Protein AF-A0A7C7E6I6-F1 (afdb_monomer_lite)

Structure (mmCIF, N/CA/C/O backbone):
data_AF-A0A7C7E6I6-F1
#
_entry.id   AF-A0A7C7E6I6-F1
#
loop_
_atom_site.group_PDB
_atom_site.id
_atom_site.type_symbol
_atom_site.label_atom_id
_atom_site.label_alt_id
_atom_site.label_comp_id
_atom_site.label_asym_id
_atom_site.label_entity_id
_atom_site.label_seq_id
_atom_site.pdbx_PDB_ins_code
_atom_site.Cartn_x
_atom_site.Cartn_y
_atom_site.Cartn_z
_atom_site.occupancy
_atom_site.B_iso_or_equiv
_atom_site.auth_seq_id
_atom_site.auth_comp_id
_atom_site.auth_asym_id
_atom_site.auth_atom_id
_atom_site.pdbx_PDB_model_num
ATOM 1 N N . MET A 1 1 ? 22.382 37.858 8.179 1.00 47.72 1 MET A N 1
ATOM 2 C CA . MET A 1 1 ? 22.873 36.467 8.333 1.00 47.72 1 MET A CA 1
ATOM 3 C C . MET A 1 1 ? 22.666 35.750 7.002 1.00 47.72 1 MET A C 1
ATOM 5 O O . MET A 1 1 ? 21.531 35.615 6.562 1.00 47.72 1 MET A O 1
ATOM 9 N N . LYS A 1 2 ? 23.755 35.465 6.277 1.00 54.84 2 LYS A N 1
ATOM 10 C CA . LYS A 1 2 ? 23.742 35.038 4.864 1.00 54.84 2 LYS A CA 1
ATOM 11 C C . LYS A 1 2 ? 23.182 33.614 4.757 1.00 54.84 2 LYS A C 1
ATOM 13 O O . LYS A 1 2 ? 23.528 32.749 5.548 1.00 54.84 2 LYS A O 1
ATOM 18 N N . ASN A 1 3 ? 22.273 33.406 3.810 1.00 60.00 3 ASN A N 1
ATOM 19 C CA . ASN A 1 3 ? 21.405 32.233 3.678 1.00 60.00 3 ASN A CA 1
ATOM 20 C C . ASN A 1 3 ? 22.152 31.009 3.091 1.00 60.00 3 ASN A C 1
ATOM 22 O O . ASN A 1 3 ? 21.796 30.498 2.030 1.00 60.00 3 ASN A O 1
ATOM 26 N N . SER A 1 4 ? 23.234 30.578 3.747 1.00 61.97 4 SER A N 1
ATOM 27 C CA . SER A 1 4 ? 24.161 29.519 3.302 1.00 61.97 4 SER A CA 1
ATOM 28 C C . SER A 1 4 ? 23.485 28.156 3.115 1.00 61.97 4 SER A C 1
ATOM 30 O O . SER A 1 4 ? 23.934 27.347 2.310 1.00 61.97 4 SER A O 1
ATOM 32 N N . SER A 1 5 ? 22.373 27.921 3.818 1.00 68.12 5 SER A N 1
ATOM 33 C CA . SER A 1 5 ? 21.588 26.684 3.746 1.00 68.12 5 SER A CA 1
ATOM 34 C C . SER A 1 5 ? 21.018 26.426 2.343 1.00 68.12 5 SER A C 1
ATOM 36 O O . SER A 1 5 ? 21.021 25.287 1.881 1.00 68.12 5 SER A O 1
ATOM 38 N N . LYS A 1 6 ? 20.628 27.479 1.608 1.00 74.94 6 LYS A N 1
ATOM 39 C CA . LYS A 1 6 ? 20.064 27.349 0.252 1.00 74.94 6 LYS A CA 1
ATOM 40 C C . LYS A 1 6 ? 21.088 26.874 -0.779 1.00 74.94 6 LYS A C 1
ATOM 42 O O 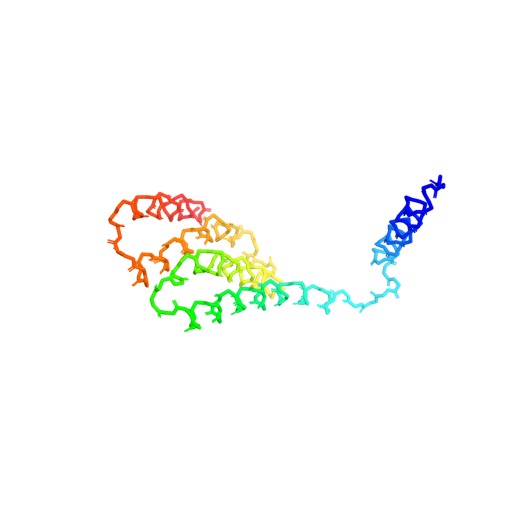. LYS A 1 6 ? 20.747 26.088 -1.656 1.00 74.94 6 LYS A O 1
ATOM 47 N N . TYR A 1 7 ? 22.340 27.314 -0.655 1.00 79.75 7 TYR A N 1
ATOM 48 C CA . TYR A 1 7 ? 23.422 26.899 -1.553 1.00 79.75 7 TYR A CA 1
ATOM 49 C C . TYR A 1 7 ? 23.854 25.454 -1.293 1.00 79.75 7 TYR A C 1
ATOM 51 O O . TYR A 1 7 ? 24.123 24.722 -2.238 1.00 79.75 7 TYR A O 1
ATOM 59 N N . ILE A 1 8 ? 23.852 25.026 -0.026 1.00 85.25 8 ILE A N 1
ATOM 60 C CA . ILE A 1 8 ? 24.138 23.637 0.357 1.00 85.25 8 ILE A CA 1
ATOM 61 C C . ILE A 1 8 ? 23.045 22.708 -0.180 1.00 85.25 8 ILE A C 1
ATOM 63 O O . ILE A 1 8 ? 23.354 21.695 -0.798 1.00 85.25 8 ILE A O 1
ATOM 67 N N . ILE A 1 9 ? 21.773 23.088 -0.027 1.00 87.69 9 ILE A N 1
ATOM 68 C CA . ILE A 1 9 ? 20.638 22.343 -0.590 1.00 87.69 9 ILE A CA 1
ATOM 69 C C . ILE A 1 9 ? 20.739 22.261 -2.120 1.00 87.69 9 ILE A C 1
ATOM 71 O O . ILE A 1 9 ? 20.591 21.177 -2.677 1.00 87.69 9 ILE A O 1
ATOM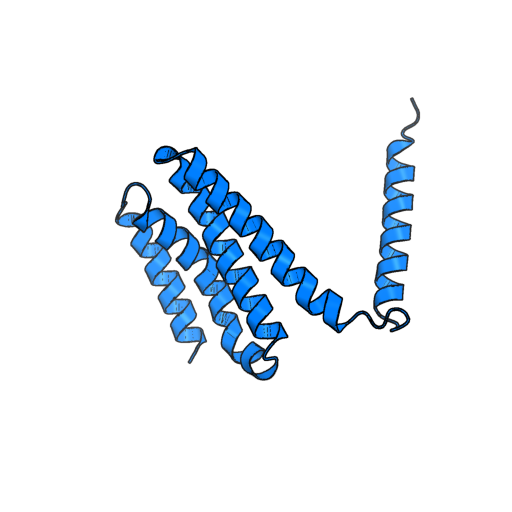 75 N N . GLY A 1 10 ? 21.060 23.368 -2.798 1.00 85.56 10 GLY A N 1
ATOM 76 C CA . GLY A 1 10 ? 21.252 23.381 -4.251 1.00 85.56 10 GLY A CA 1
ATOM 77 C C . GLY A 1 10 ? 22.398 22.477 -4.717 1.00 85.56 10 GLY A C 1
ATOM 78 O O . GLY A 1 10 ? 22.220 21.702 -5.653 1.00 85.56 10 GLY A O 1
ATOM 79 N N . ALA A 1 11 ? 23.547 22.516 -4.038 1.00 88.00 11 ALA A N 1
ATOM 80 C CA . ALA A 1 11 ? 24.688 21.658 -4.354 1.00 88.00 11 ALA A CA 1
ATOM 81 C C . ALA A 1 11 ? 24.358 20.168 -4.160 1.00 88.00 11 ALA A C 1
ATOM 83 O O . ALA A 1 11 ? 24.690 19.349 -5.015 1.00 88.00 11 ALA A O 1
ATOM 84 N N . VAL A 1 12 ? 23.644 19.824 -3.083 1.00 89.19 12 VAL A N 1
ATOM 85 C CA . VAL A 1 12 ? 23.166 18.455 -2.838 1.00 89.19 12 VAL A CA 1
ATOM 86 C C . VAL A 1 12 ? 22.209 18.003 -3.944 1.00 89.19 12 VAL A C 1
ATOM 88 O O . VAL A 1 12 ? 22.372 16.902 -4.466 1.00 89.19 12 VAL A O 1
ATOM 91 N N . LEU A 1 13 ? 21.267 18.854 -4.369 1.00 86.06 13 LEU A N 1
ATOM 92 C CA . LEU A 1 13 ? 20.354 18.534 -5.474 1.00 86.06 13 LEU A CA 1
ATOM 93 C C . LEU A 1 13 ? 21.094 18.293 -6.798 1.00 86.06 13 LEU A C 1
ATOM 95 O O . LEU A 1 13 ? 20.749 17.361 -7.524 1.00 86.06 13 LEU A O 1
ATOM 99 N N . ILE A 1 14 ? 22.116 19.096 -7.107 1.00 90.06 14 ILE A N 1
ATOM 100 C CA . ILE A 1 14 ? 22.918 18.937 -8.330 1.00 90.06 14 ILE A CA 1
ATOM 101 C C . ILE A 1 14 ? 23.682 17.607 -8.304 1.00 90.06 14 ILE A C 1
ATOM 103 O O . ILE A 1 14 ? 23.672 16.877 -9.293 1.00 90.06 14 ILE A O 1
ATOM 107 N N . ILE A 1 15 ? 24.293 17.256 -7.168 1.00 86.50 15 ILE A N 1
ATOM 108 C CA . ILE A 1 15 ? 25.025 15.990 -7.007 1.00 86.50 15 ILE A CA 1
ATOM 109 C C . ILE A 1 15 ? 24.079 14.790 -7.158 1.00 86.50 15 ILE A C 1
ATOM 111 O O . ILE A 1 15 ? 24.407 13.841 -7.870 1.00 86.50 15 ILE A O 1
ATOM 115 N N . ILE A 1 16 ? 22.888 14.847 -6.552 1.00 85.00 16 ILE A N 1
ATOM 116 C CA . ILE A 1 16 ? 21.860 13.803 -6.693 1.00 85.00 16 ILE A CA 1
ATOM 117 C C . ILE A 1 16 ? 21.417 13.671 -8.157 1.00 85.00 16 ILE A C 1
ATOM 119 O O . ILE A 1 16 ? 21.305 12.554 -8.660 1.00 85.00 16 ILE A O 1
ATOM 123 N N . GLY A 1 17 ? 21.210 14.792 -8.855 1.00 82.69 17 GLY A N 1
ATOM 124 C CA . GLY A 1 17 ? 20.840 14.799 -10.272 1.00 82.69 17 GLY A CA 1
ATOM 125 C C . GLY A 1 17 ? 21.905 14.163 -11.168 1.00 82.69 17 GLY A C 1
ATOM 126 O O . GLY A 1 17 ? 21.577 13.348 -12.028 1.00 82.69 17 GLY A O 1
ATOM 127 N N . ILE A 1 18 ? 23.185 14.466 -10.928 1.00 83.38 18 ILE A N 1
ATOM 128 C CA . ILE A 1 18 ? 24.303 13.852 -11.658 1.00 83.38 18 ILE A CA 1
ATOM 129 C C . ILE A 1 18 ? 24.345 12.343 -11.388 1.00 83.38 18 ILE A C 1
ATOM 131 O O . ILE A 1 18 ? 24.379 11.562 -12.337 1.00 83.38 18 ILE A O 1
ATOM 135 N N . LEU A 1 19 ? 24.263 11.910 -10.125 1.00 75.44 19 LEU A N 1
ATOM 136 C CA . LEU A 1 19 ? 24.232 10.481 -9.788 1.00 75.44 19 LEU A CA 1
ATOM 137 C C . LEU A 1 19 ? 23.050 9.748 -10.444 1.00 75.44 19 LEU A C 1
ATOM 139 O O . LEU A 1 19 ? 23.222 8.629 -10.924 1.00 75.44 19 LEU A O 1
ATOM 143 N N . ALA A 1 20 ? 21.871 10.372 -10.503 1.00 74.06 20 ALA A N 1
ATOM 144 C CA . ALA A 1 20 ? 20.687 9.788 -11.131 1.00 74.06 20 ALA A CA 1
ATOM 145 C C . ALA A 1 20 ? 20.876 9.563 -12.642 1.00 74.06 20 ALA A C 1
ATOM 147 O O . ALA A 1 20 ? 20.490 8.517 -13.163 1.00 74.06 20 ALA A O 1
ATOM 148 N N . ILE A 1 21 ? 21.524 10.504 -13.338 1.00 75.19 21 ILE A N 1
ATOM 149 C CA . ILE A 1 21 ? 21.848 10.369 -14.768 1.00 75.19 21 ILE A CA 1
ATOM 150 C C . ILE A 1 21 ? 22.899 9.269 -14.977 1.00 75.19 21 ILE A C 1
ATOM 152 O O . ILE A 1 21 ? 22.759 8.445 -15.883 1.00 75.19 21 ILE A O 1
ATOM 156 N N . PHE A 1 22 ? 23.912 9.200 -14.105 1.00 65.56 22 PHE A N 1
ATOM 157 C CA . PHE A 1 22 ? 24.949 8.164 -14.155 1.00 65.56 22 PHE A CA 1
ATOM 158 C C . PHE A 1 22 ? 24.409 6.750 -13.865 1.00 65.56 22 PHE A C 1
ATOM 160 O O . PHE A 1 22 ? 24.904 5.771 -14.424 1.00 65.56 22 PHE A O 1
ATOM 167 N N . GLY A 1 23 ? 23.351 6.632 -13.059 1.00 60.28 23 GLY A N 1
ATOM 168 C CA . GLY A 1 23 ? 22.643 5.368 -12.835 1.00 60.28 23 GLY A CA 1
ATOM 169 C C . GLY A 1 23 ? 21.938 4.816 -14.083 1.00 60.28 23 GLY A C 1
ATOM 170 O O . GLY A 1 23 ? 21.746 3.607 -14.185 1.00 60.28 23 GLY A O 1
ATOM 171 N N . ASN A 1 24 ? 21.598 5.673 -15.054 1.00 62.12 24 ASN A N 1
ATOM 172 C CA . ASN A 1 24 ? 20.905 5.280 -16.286 1.00 62.12 24 ASN A CA 1
ATOM 173 C C . ASN A 1 24 ? 21.858 4.808 -17.406 1.00 62.12 24 ASN A C 1
ATOM 175 O O . ASN A 1 24 ? 21.462 4.043 -18.278 1.00 62.12 24 ASN A O 1
ATOM 179 N N . ILE A 1 25 ? 23.131 5.216 -17.377 1.00 58.28 25 ILE A N 1
ATOM 180 C CA . ILE A 1 25 ? 24.149 4.865 -18.393 1.00 58.28 25 ILE A CA 1
ATOM 181 C C . ILE A 1 25 ? 24.875 3.534 -18.117 1.00 58.28 25 ILE A C 1
ATOM 183 O O . ILE A 1 25 ? 25.914 3.255 -18.706 1.00 58.28 25 ILE A O 1
ATOM 187 N N . GLY A 1 26 ? 24.332 2.686 -17.238 1.00 55.19 26 GLY A N 1
ATOM 188 C CA . GLY A 1 26 ? 24.754 1.285 -17.117 1.00 55.19 26 GLY A CA 1
ATOM 189 C C . GLY A 1 26 ? 26.097 1.029 -16.421 1.00 55.19 26 GLY A C 1
ATOM 190 O O . GLY A 1 26 ? 26.520 -0.120 -16.362 1.00 55.19 26 GLY A O 1
ATOM 191 N N . PHE A 1 27 ? 26.752 2.045 -15.844 1.00 51.09 27 PHE A N 1
ATOM 192 C CA . PHE A 1 27 ? 28.014 1.861 -15.102 1.00 51.09 27 PHE A CA 1
ATOM 193 C C . PHE A 1 27 ? 27.841 1.136 -13.755 1.00 51.09 27 PHE A C 1
ATOM 195 O O . PHE A 1 27 ? 28.797 0.581 -13.219 1.00 51.09 27 PHE A O 1
ATOM 202 N N . LEU A 1 28 ? 26.619 1.106 -13.217 1.00 53.78 28 LEU A N 1
ATOM 203 C CA . LEU A 1 28 ? 26.247 0.309 -12.051 1.00 53.78 28 LEU A CA 1
ATOM 204 C C . LEU A 1 28 ? 25.282 -0.788 -12.505 1.00 53.78 28 LEU A C 1
ATOM 206 O O . LEU A 1 28 ? 24.071 -0.579 -12.563 1.00 53.78 28 LEU A O 1
ATOM 210 N N . THR A 1 29 ? 25.798 -1.981 -12.798 1.00 55.34 29 THR A N 1
ATOM 211 C CA . THR A 1 29 ? 25.016 -3.188 -13.136 1.00 55.34 29 THR A CA 1
ATOM 212 C C . THR A 1 29 ? 24.251 -3.744 -11.919 1.00 55.34 29 THR A C 1
ATOM 214 O O . THR A 1 29 ? 24.184 -4.945 -11.695 1.00 55.34 29 THR A O 1
ATOM 217 N N . PHE A 1 30 ? 23.651 -2.875 -11.104 1.00 56.16 30 PHE A N 1
ATOM 218 C CA . PHE A 1 30 ? 22.749 -3.225 -10.004 1.00 56.16 30 PHE A CA 1
ATOM 219 C C . PHE A 1 30 ? 21.272 -3.134 -10.425 1.00 56.16 30 PHE A C 1
ATOM 221 O O . PHE A 1 30 ? 20.394 -3.050 -9.572 1.00 56.16 30 PHE A O 1
ATOM 228 N N . SER A 1 31 ? 20.966 -3.159 -11.728 1.00 66.81 31 SER A N 1
ATOM 229 C CA . SER A 1 31 ? 19.599 -2.975 -12.248 1.00 66.81 31 SER A CA 1
ATOM 230 C C . SER A 1 31 ? 18.582 -3.928 -11.605 1.00 66.81 31 SER A C 1
ATOM 232 O O . SER A 1 31 ? 17.498 -3.501 -11.220 1.00 66.81 31 SER A O 1
ATOM 234 N N . TRP A 1 32 ? 18.943 -5.200 -11.402 1.00 64.19 32 TRP A N 1
ATOM 235 C CA . TRP A 1 32 ? 18.043 -6.178 -10.783 1.00 64.19 32 TRP A CA 1
ATOM 236 C C . TRP A 1 32 ? 17.828 -5.928 -9.281 1.00 64.19 32 TRP A C 1
ATOM 238 O O . TRP A 1 32 ? 16.690 -5.936 -8.814 1.00 64.19 32 TRP A O 1
ATOM 248 N N . ILE A 1 33 ? 18.899 -5.612 -8.542 1.00 69.00 33 ILE A N 1
ATOM 249 C CA . ILE A 1 33 ? 18.816 -5.264 -7.116 1.00 69.00 33 ILE A CA 1
ATOM 250 C C . ILE A 1 33 ? 17.977 -3.998 -6.941 1.00 69.00 33 ILE A C 1
ATOM 252 O O . ILE A 1 33 ? 17.061 -3.998 -6.126 1.00 69.00 33 ILE A O 1
ATOM 256 N N . PHE A 1 34 ? 18.215 -2.940 -7.720 1.00 73.25 34 PHE A N 1
ATOM 257 C CA . PHE A 1 34 ? 17.446 -1.695 -7.615 1.00 73.25 34 PHE A CA 1
ATOM 258 C C . PHE A 1 34 ? 15.963 -1.892 -7.951 1.00 73.25 34 PHE A C 1
ATOM 260 O O . PHE A 1 34 ? 15.109 -1.355 -7.244 1.00 73.25 34 PHE A O 1
ATOM 267 N N . LYS A 1 35 ? 15.645 -2.712 -8.963 1.00 74.31 35 LYS A N 1
ATOM 268 C CA . LYS A 1 35 ? 14.258 -3.045 -9.325 1.00 74.31 35 LYS A CA 1
ATOM 269 C C . LYS A 1 35 ? 13.503 -3.739 -8.194 1.00 74.31 35 LYS A C 1
ATOM 271 O O . LYS A 1 35 ? 12.340 -3.422 -7.969 1.00 74.31 35 LYS A O 1
ATOM 276 N N . LEU A 1 36 ? 14.151 -4.646 -7.463 1.00 77.25 36 LEU A N 1
ATOM 277 C CA . LEU A 1 36 ? 13.515 -5.379 -6.362 1.00 77.25 36 LEU A CA 1
ATOM 278 C C . LEU A 1 36 ? 13.565 -4.622 -5.019 1.00 77.25 36 LEU A C 1
ATOM 280 O O . LEU A 1 36 ? 12.687 -4.787 -4.167 1.00 77.25 36 LEU A O 1
ATOM 284 N N . THR A 1 37 ? 14.564 -3.757 -4.834 1.00 82.75 37 THR A N 1
ATOM 285 C CA . THR A 1 37 ? 14.760 -2.973 -3.600 1.00 82.75 37 THR A CA 1
ATOM 286 C C . THR A 1 37 ? 13.699 -1.880 -3.441 1.00 82.75 37 THR A C 1
ATOM 288 O O . THR A 1 37 ? 13.271 -1.586 -2.330 1.00 82.75 37 THR A O 1
ATOM 291 N N . TRP A 1 38 ? 13.218 -1.279 -4.532 1.00 82.56 38 TRP A N 1
ATOM 292 C CA . TRP A 1 38 ? 12.212 -0.217 -4.423 1.00 82.56 38 TRP A CA 1
ATOM 293 C C . TRP A 1 38 ? 10.839 -0.704 -3.896 1.00 82.56 38 TRP A C 1
ATOM 295 O O . TRP A 1 38 ? 10.357 -0.147 -2.905 1.00 82.56 38 TRP A O 1
ATOM 305 N N . PRO A 1 39 ? 10.209 -1.760 -4.455 1.00 89.94 39 PRO A N 1
ATOM 306 C CA . PRO A 1 39 ? 8.933 -2.276 -3.946 1.00 89.94 39 PRO A CA 1
ATOM 307 C C . PRO A 1 39 ? 9.004 -2.749 -2.489 1.00 89.94 39 PRO A C 1
ATOM 309 O O . PRO A 1 39 ? 8.054 -2.572 -1.726 1.00 89.94 39 PRO A O 1
ATOM 312 N N . THR A 1 40 ? 10.141 -3.314 -2.077 1.00 88.62 40 THR A N 1
ATOM 313 C CA . THR A 1 40 ? 10.341 -3.809 -0.707 1.00 88.62 40 THR A CA 1
ATOM 314 C C . THR A 1 40 ? 10.375 -2.681 0.323 1.00 88.62 40 THR A C 1
ATOM 316 O O . THR A 1 40 ? 9.815 -2.850 1.405 1.00 88.62 40 THR A O 1
ATOM 319 N N . ILE A 1 41 ? 10.913 -1.501 -0.010 1.00 92.19 41 ILE A N 1
ATOM 320 C CA . ILE A 1 41 ? 10.838 -0.314 0.863 1.00 92.19 41 ILE A CA 1
ATOM 321 C C . ILE A 1 41 ? 9.376 0.090 1.114 1.00 92.19 41 ILE A C 1
ATOM 323 O O . ILE A 1 41 ? 9.002 0.382 2.250 1.00 92.19 41 ILE A O 1
ATOM 327 N N . ILE A 1 42 ? 8.530 0.060 0.079 1.00 93.69 42 ILE A N 1
ATOM 328 C CA . ILE A 1 42 ? 7.100 0.396 0.199 1.00 93.69 42 ILE A CA 1
ATOM 329 C C . ILE A 1 42 ? 6.383 -0.602 1.117 1.00 93.69 42 ILE A C 1
ATOM 331 O O . ILE A 1 42 ? 5.624 -0.195 2.000 1.00 93.69 42 ILE A O 1
ATOM 335 N N . ILE A 1 43 ? 6.658 -1.901 0.955 1.00 94.44 43 ILE A N 1
ATOM 336 C CA . ILE A 1 43 ? 6.103 -2.952 1.822 1.00 94.44 43 ILE A CA 1
ATOM 337 C C . ILE A 1 43 ? 6.577 -2.767 3.269 1.00 94.44 43 ILE A C 1
ATOM 339 O O . ILE A 1 43 ? 5.774 -2.868 4.194 1.00 94.44 43 ILE A O 1
ATOM 343 N N . MET A 1 44 ? 7.851 -2.437 3.485 1.00 94.06 44 MET A N 1
ATOM 344 C CA . MET A 1 44 ? 8.381 -2.173 4.826 1.00 94.06 44 MET A CA 1
ATOM 345 C C . MET A 1 44 ? 7.674 -0.991 5.497 1.00 94.06 44 MET A C 1
ATOM 347 O O . MET A 1 44 ? 7.278 -1.092 6.658 1.00 94.06 44 MET A O 1
ATOM 351 N N . ILE A 1 45 ? 7.450 0.107 4.769 1.00 94.69 45 ILE A N 1
ATOM 352 C CA . ILE A 1 45 ? 6.698 1.268 5.271 1.00 94.69 45 ILE A CA 1
ATOM 353 C C . ILE A 1 45 ? 5.258 0.873 5.608 1.00 94.69 45 ILE A C 1
ATOM 355 O O . ILE A 1 45 ? 4.758 1.233 6.672 1.00 94.69 45 ILE A O 1
ATOM 359 N N . SER A 1 46 ? 4.600 0.102 4.741 1.00 95.00 46 SER A N 1
ATOM 360 C CA . SER A 1 46 ? 3.274 -0.453 5.027 1.00 95.00 46 SER A CA 1
ATOM 361 C C . SER A 1 46 ? 3.265 -1.244 6.342 1.00 95.00 46 SER A C 1
ATOM 363 O O . SER A 1 46 ? 2.388 -1.040 7.184 1.00 95.00 46 SER A O 1
ATOM 365 N N . LEU A 1 47 ? 4.282 -2.077 6.571 1.00 93.69 47 LEU A N 1
ATOM 366 C CA . LEU A 1 47 ? 4.407 -2.876 7.786 1.00 93.69 47 LEU A CA 1
ATOM 367 C C . LEU A 1 47 ? 4.537 -2.005 9.045 1.00 93.69 47 LEU A C 1
ATOM 369 O O . LEU A 1 47 ? 3.934 -2.327 10.068 1.00 93.69 47 LEU A O 1
ATOM 373 N N . PHE A 1 48 ? 5.229 -0.863 8.971 1.00 93.44 48 PHE A N 1
ATOM 374 C CA . PHE A 1 48 ? 5.263 0.115 10.068 1.00 93.44 48 PHE A CA 1
ATOM 375 C C . PHE A 1 48 ? 3.872 0.661 10.420 1.00 93.44 48 PHE A C 1
ATOM 377 O O . PHE A 1 48 ? 3.561 0.816 11.602 1.00 93.44 48 PHE A O 1
ATOM 384 N N . PHE A 1 49 ? 3.007 0.902 9.431 1.00 92.12 49 PHE A N 1
ATOM 385 C CA . PHE A 1 49 ? 1.618 1.303 9.685 1.00 92.12 49 PHE A CA 1
ATOM 386 C C . PHE A 1 49 ? 0.809 0.188 10.359 1.00 92.12 49 PHE A C 1
ATOM 388 O O . PHE A 1 49 ? 0.047 0.461 11.290 1.00 92.12 49 PHE A O 1
ATOM 395 N N . PHE A 1 50 ? 1.017 -1.071 9.961 1.00 90.25 50 PHE A N 1
ATOM 396 C CA . PHE A 1 50 ? 0.416 -2.219 10.646 1.00 90.25 50 PHE A CA 1
ATOM 397 C C . PHE A 1 50 ? 0.907 -2.350 12.092 1.00 90.25 50 PHE A C 1
ATOM 399 O O . PHE A 1 50 ? 0.093 -2.551 12.992 1.00 90.25 50 PHE A O 1
ATOM 406 N N . LEU A 1 51 ? 2.205 -2.173 12.351 1.00 90.50 51 LEU A N 1
ATOM 407 C CA . LEU A 1 51 ? 2.751 -2.151 13.713 1.00 90.50 51 LEU A CA 1
ATOM 408 C C . LEU A 1 51 ? 2.128 -1.022 14.546 1.00 90.50 51 LEU A C 1
ATOM 410 O O . LEU A 1 51 ? 1.705 -1.252 15.678 1.00 90.50 51 LEU A O 1
ATOM 414 N N . GLY A 1 52 ? 1.984 0.175 13.967 1.00 88.06 52 GLY A N 1
ATOM 415 C CA . GLY A 1 52 ? 1.295 1.302 14.602 1.00 88.06 52 GLY A CA 1
ATOM 416 C C . GLY A 1 52 ? -0.158 0.986 14.976 1.00 88.06 52 GLY A C 1
ATOM 417 O O . GLY A 1 52 ? -0.629 1.409 16.036 1.00 88.06 52 GLY A O 1
ATOM 418 N N . TYR A 1 53 ? -0.847 0.192 14.154 1.00 87.31 53 TYR A N 1
ATOM 419 C CA . TYR A 1 53 ? -2.177 -0.320 14.470 1.00 87.31 53 TYR A CA 1
ATOM 420 C C . TYR A 1 53 ? -2.169 -1.293 15.658 1.00 87.31 53 TYR A C 1
ATOM 422 O O . TYR A 1 53 ? -2.999 -1.146 16.558 1.00 87.31 53 TYR A O 1
ATOM 430 N N . PHE A 1 54 ? -1.234 -2.249 15.705 1.00 85.69 54 PHE A N 1
ATOM 431 C CA . PHE A 1 54 ? -1.136 -3.209 16.814 1.00 85.69 54 PHE A CA 1
ATOM 432 C C . PHE A 1 54 ? -0.863 -2.534 18.164 1.00 85.69 54 PHE A C 1
ATOM 434 O O . PHE A 1 54 ? -1.468 -2.921 19.162 1.00 85.69 54 PHE A O 1
ATOM 441 N N . THR A 1 55 ? -0.042 -1.483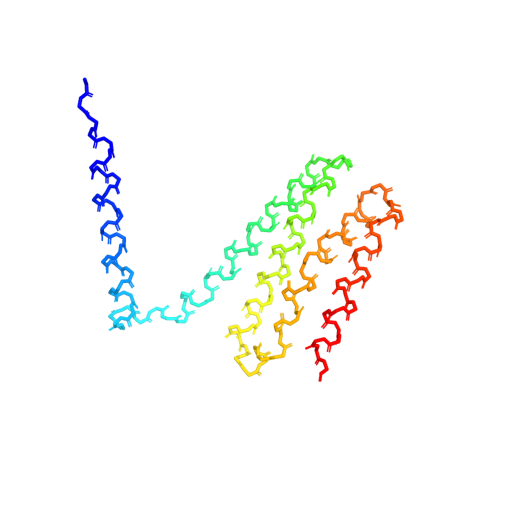 18.193 1.00 85.25 55 THR A N 1
ATOM 442 C CA . THR A 1 55 ? 0.289 -0.753 19.429 1.00 85.25 55 THR A CA 1
ATOM 443 C C . THR A 1 55 ? -0.882 0.066 19.987 1.00 85.25 55 THR A C 1
ATOM 445 O O . THR A 1 55 ? -0.939 0.310 21.189 1.00 85.25 55 THR A O 1
ATOM 448 N N . ARG A 1 56 ? -1.827 0.507 19.143 1.00 77.88 56 ARG A N 1
ATOM 449 C CA . ARG A 1 56 ? -2.958 1.376 19.538 1.00 77.88 56 ARG A CA 1
ATOM 450 C C . ARG A 1 56 ? -4.332 0.728 19.343 1.00 77.88 56 ARG A C 1
ATOM 452 O O . ARG A 1 56 ? -5.318 1.425 19.096 1.00 77.88 56 ARG A O 1
ATOM 459 N N . ARG A 1 57 ? -4.429 -0.601 19.435 1.00 68.31 57 ARG A N 1
ATOM 460 C CA . ARG A 1 57 ? -5.725 -1.303 19.416 1.00 68.31 57 ARG A CA 1
ATOM 461 C C . ARG A 1 57 ? -6.627 -0.774 20.553 1.00 68.31 57 ARG A C 1
ATOM 463 O O . ARG A 1 57 ? -6.150 -0.734 21.684 1.00 68.31 57 ARG A O 1
ATOM 470 N N . PRO A 1 58 ? -7.903 -0.397 20.311 1.00 64.75 58 PRO A N 1
ATOM 471 C CA . PRO A 1 58 ? -8.666 -0.442 19.051 1.00 64.75 58 PRO A CA 1
ATOM 472 C C . PRO A 1 58 ? -8.711 0.885 18.258 1.00 64.75 58 PRO A C 1
ATOM 474 O O . PRO A 1 58 ? -9.109 0.885 17.097 1.00 64.75 58 PRO A O 1
ATOM 477 N N . GLN A 1 59 ? -8.286 2.008 18.842 1.00 68.25 59 GLN A N 1
ATOM 478 C CA . GLN A 1 59 ? -8.417 3.357 18.257 1.00 68.25 59 GLN A CA 1
ATOM 479 C C . GLN A 1 59 ? -7.489 3.609 17.052 1.00 68.25 59 GLN A C 1
ATOM 481 O O . GLN A 1 59 ? -7.697 4.535 16.273 1.00 68.25 59 GLN A O 1
ATOM 486 N N . GLY A 1 60 ? -6.466 2.774 16.860 1.00 76.75 60 GLY A N 1
ATOM 487 C CA . GLY A 1 60 ? -5.497 2.885 15.769 1.00 76.75 60 GLY A CA 1
ATOM 488 C C . GLY A 1 60 ? -6.002 2.451 14.390 1.00 76.75 60 GLY A C 1
ATOM 489 O O . GLY A 1 60 ? -5.190 2.368 13.470 1.00 76.75 60 GLY A O 1
ATOM 490 N N . ALA A 1 61 ? -7.292 2.139 14.217 1.00 81.81 61 ALA A N 1
ATOM 491 C CA . ALA A 1 61 ? -7.807 1.576 12.965 1.00 81.81 61 ALA A CA 1
ATOM 492 C C . ALA A 1 61 ? -7.574 2.482 11.736 1.00 81.81 61 ALA A C 1
ATOM 494 O O . ALA A 1 61 ? -7.445 1.991 10.618 1.00 81.81 61 ALA A O 1
ATOM 495 N N . GLY A 1 62 ? -7.414 3.794 11.942 1.00 85.44 62 GLY A N 1
ATOM 496 C CA . GLY A 1 62 ? -7.038 4.742 10.889 1.00 85.44 62 GLY A CA 1
ATOM 497 C C . GLY A 1 62 ? -5.704 4.424 10.200 1.00 85.44 62 GLY A C 1
ATOM 498 O O . GLY A 1 62 ? -5.573 4.665 9.003 1.00 85.44 62 GLY A O 1
ATOM 499 N N . PHE A 1 63 ? -4.733 3.825 10.902 1.00 88.50 63 PHE A N 1
ATOM 500 C CA . PHE A 1 63 ? -3.426 3.475 10.323 1.00 88.50 63 PHE A CA 1
ATOM 501 C C . PHE A 1 63 ? -3.506 2.320 9.311 1.00 88.50 63 PHE A C 1
ATOM 503 O O . PHE A 1 63 ? -2.622 2.184 8.465 1.00 88.50 63 PHE A O 1
ATOM 510 N N . LEU A 1 64 ? -4.578 1.521 9.341 1.00 90.06 64 LEU A N 1
ATOM 511 C CA . LEU A 1 64 ? -4.783 0.421 8.397 1.00 90.06 64 LEU A CA 1
ATOM 512 C C . LEU A 1 64 ? -5.081 0.900 6.974 1.00 90.06 64 LEU A C 1
ATOM 514 O O . LEU A 1 64 ? -4.789 0.167 6.035 1.00 90.06 64 LEU A O 1
ATOM 518 N N . VAL A 1 65 ? -5.629 2.107 6.794 1.00 92.69 65 VAL A N 1
ATOM 519 C CA . VAL A 1 65 ? -5.921 2.640 5.452 1.00 92.69 65 VAL A CA 1
ATOM 520 C C . VAL A 1 65 ? -4.632 2.885 4.663 1.00 92.69 65 VAL A C 1
ATOM 522 O O . VAL A 1 65 ? -4.465 2.258 3.612 1.00 92.69 65 VAL A O 1
ATOM 525 N N . PRO A 1 66 ? -3.684 3.721 5.138 1.00 93.31 66 PRO A N 1
ATOM 526 C CA . PRO A 1 66 ? -2.404 3.879 4.458 1.00 93.31 66 PRO A CA 1
ATOM 527 C C . PRO A 1 66 ? -1.594 2.577 4.475 1.00 93.31 66 PRO A C 1
ATOM 529 O O . PRO A 1 66 ? -0.963 2.258 3.471 1.00 93.31 66 PRO A O 1
ATOM 532 N N . GLY A 1 67 ? -1.673 1.781 5.552 1.00 94.56 67 GLY A N 1
ATOM 533 C CA . GLY A 1 67 ? -1.013 0.477 5.642 1.00 94.56 67 GLY A CA 1
ATOM 534 C C . GLY A 1 67 ? -1.443 -0.481 4.531 1.00 94.56 67 GLY A C 1
ATOM 535 O O . GLY A 1 67 ? -0.608 -0.915 3.741 1.00 94.56 67 GLY A O 1
ATOM 536 N N . GLY A 1 68 ? -2.739 -0.768 4.409 1.00 93.62 68 GLY A N 1
ATOM 537 C CA . GLY A 1 68 ? -3.282 -1.670 3.390 1.00 93.62 68 GLY A CA 1
ATOM 538 C C . GLY A 1 68 ? -3.120 -1.140 1.963 1.00 93.62 68 GLY A C 1
ATOM 539 O O . GLY A 1 68 ? -2.818 -1.914 1.054 1.00 93.62 68 GLY A O 1
ATOM 540 N N . THR A 1 69 ? -3.224 0.177 1.766 1.00 95.31 69 THR A N 1
ATOM 541 C CA . THR A 1 69 ? -2.993 0.797 0.451 1.00 95.31 69 THR A CA 1
ATOM 542 C C . THR A 1 69 ? -1.547 0.599 -0.000 1.00 95.31 69 THR A C 1
ATOM 544 O O . THR A 1 69 ? -1.301 0.079 -1.088 1.00 95.31 69 THR A O 1
ATOM 547 N N . LEU A 1 70 ? -0.580 0.948 0.855 1.00 95.75 70 LEU A N 1
ATOM 548 C CA . LEU A 1 70 ? 0.844 0.785 0.558 1.00 95.75 70 LEU A CA 1
ATOM 549 C C . LEU A 1 70 ? 1.235 -0.688 0.421 1.00 95.75 70 LEU A C 1
ATOM 551 O O . LEU A 1 70 ? 2.055 -1.009 -0.433 1.00 95.75 70 LEU A O 1
ATOM 555 N N . LEU A 1 71 ? 0.622 -1.586 1.202 1.00 96.00 71 LEU A N 1
ATOM 556 C CA . LEU A 1 71 ? 0.837 -3.029 1.073 1.00 96.00 71 LEU A CA 1
ATOM 557 C C . LEU A 1 71 ? 0.461 -3.495 -0.332 1.00 96.00 71 LEU A C 1
ATOM 559 O O . LEU A 1 71 ? 1.238 -4.176 -0.993 1.00 96.00 71 LEU A O 1
ATOM 563 N N . THR A 1 72 ? -0.727 -3.094 -0.787 1.00 95.19 72 THR A N 1
ATOM 564 C CA . THR A 1 72 ? -1.266 -3.507 -2.082 1.00 95.19 72 THR A CA 1
ATOM 565 C C . THR A 1 72 ? -0.420 -2.940 -3.214 1.00 95.19 72 THR A C 1
ATOM 567 O O . THR A 1 72 ? -0.048 -3.685 -4.115 1.00 95.19 72 THR A O 1
ATOM 570 N N . ILE A 1 73 ? -0.026 -1.663 -3.143 1.00 94.75 73 ILE A N 1
ATOM 571 C CA . ILE A 1 73 ? 0.874 -1.038 -4.127 1.00 94.75 73 ILE A CA 1
ATOM 572 C C . ILE A 1 73 ? 2.236 -1.740 -4.144 1.00 94.75 73 ILE A C 1
ATOM 574 O O . ILE A 1 73 ? 2.727 -2.101 -5.210 1.00 94.75 73 ILE A O 1
ATOM 578 N N . GLY A 1 74 ? 2.841 -1.960 -2.975 1.00 93.44 74 GLY A N 1
ATOM 579 C CA . GLY A 1 74 ? 4.142 -2.614 -2.852 1.00 93.44 74 GLY A CA 1
ATOM 580 C C . GLY A 1 74 ? 4.125 -4.045 -3.390 1.00 93.44 74 GLY A C 1
ATOM 581 O O . GLY A 1 74 ? 5.009 -4.418 -4.158 1.00 93.44 74 GLY A O 1
ATOM 582 N N . ALA A 1 75 ? 3.084 -4.816 -3.068 1.00 92.94 75 ALA A N 1
ATOM 583 C CA . ALA A 1 75 ? 2.882 -6.162 -3.595 1.00 92.94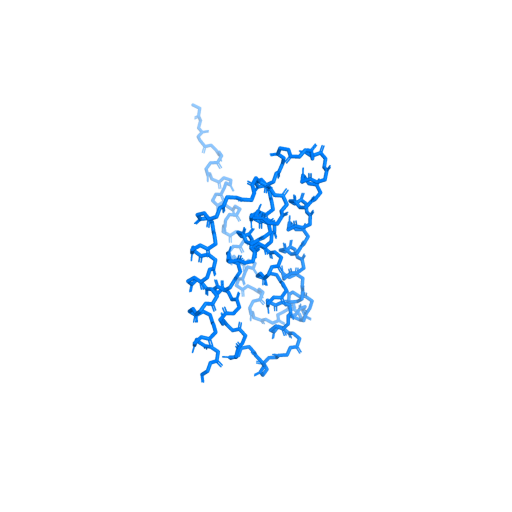 75 ALA A CA 1
ATOM 584 C C . ALA A 1 75 ? 2.677 -6.152 -5.118 1.00 92.94 75 ALA A C 1
ATOM 586 O O . ALA A 1 75 ? 3.330 -6.908 -5.828 1.00 92.94 75 ALA A O 1
ATOM 587 N N . THR A 1 76 ? 1.835 -5.249 -5.625 1.00 92.25 76 THR A N 1
ATOM 588 C CA . THR A 1 76 ? 1.568 -5.066 -7.063 1.00 92.25 76 THR A CA 1
ATOM 589 C C . THR A 1 76 ? 2.858 -4.773 -7.829 1.00 92.25 76 THR A C 1
ATOM 591 O O . THR A 1 76 ? 3.152 -5.427 -8.830 1.00 92.25 76 THR A O 1
ATOM 594 N N . LEU A 1 77 ? 3.673 -3.845 -7.320 1.00 91.44 77 LEU A N 1
ATOM 595 C CA . LEU A 1 77 ? 4.971 -3.511 -7.902 1.00 91.44 77 LEU A CA 1
ATOM 596 C C . LEU A 1 77 ? 5.929 -4.703 -7.859 1.00 91.44 77 LEU A C 1
ATOM 598 O O . LEU A 1 77 ? 6.596 -4.984 -8.850 1.00 91.44 77 LEU A O 1
ATOM 602 N N . MET A 1 78 ? 5.992 -5.420 -6.737 1.00 89.88 78 MET A N 1
ATOM 603 C CA . MET A 1 78 ? 6.877 -6.574 -6.581 1.00 89.88 78 MET A CA 1
ATOM 604 C C . MET A 1 78 ? 6.512 -7.701 -7.557 1.00 89.88 78 MET A C 1
ATOM 606 O O . MET A 1 78 ? 7.398 -8.250 -8.212 1.00 89.88 78 MET A O 1
ATOM 610 N N . ILE A 1 79 ? 5.216 -7.985 -7.723 1.00 89.00 79 ILE A N 1
ATOM 611 C CA . ILE A 1 79 ? 4.721 -8.962 -8.702 1.00 89.00 79 ILE A CA 1
ATOM 612 C C . ILE A 1 79 ? 5.035 -8.491 -10.128 1.00 89.00 79 ILE A C 1
ATOM 614 O O . ILE A 1 79 ? 5.514 -9.292 -10.926 1.00 89.00 79 ILE A O 1
ATOM 618 N N . GLY A 1 80 ? 4.848 -7.205 -10.443 1.00 87.56 80 GLY A N 1
ATOM 619 C CA . GLY A 1 80 ? 5.189 -6.649 -11.759 1.00 87.56 80 GLY A CA 1
ATOM 620 C C . GLY A 1 80 ? 6.677 -6.777 -12.109 1.00 87.56 80 GLY A C 1
ATOM 621 O O . GLY A 1 80 ? 7.014 -7.113 -13.240 1.00 87.56 80 GLY A O 1
ATOM 622 N N . GLN A 1 81 ? 7.578 -6.596 -11.135 1.00 85.62 81 GLN A N 1
ATOM 623 C CA . GLN A 1 81 ? 9.019 -6.794 -11.353 1.00 85.62 81 GLN A CA 1
ATOM 624 C C . GLN A 1 81 ? 9.402 -8.275 -11.509 1.00 85.62 81 GLN A C 1
ATOM 626 O O . GLN A 1 81 ? 10.328 -8.587 -12.258 1.00 85.62 81 GLN A O 1
ATOM 631 N N . MET A 1 82 ? 8.712 -9.185 -10.811 1.00 84.75 82 MET A N 1
ATOM 632 C CA . MET A 1 82 ? 8.935 -10.633 -10.930 1.00 84.75 82 MET A CA 1
ATOM 633 C C . MET A 1 82 ? 8.363 -11.209 -12.230 1.00 84.75 82 MET A C 1
ATOM 635 O O . MET A 1 82 ? 8.969 -12.098 -12.828 1.00 84.75 82 MET A O 1
ATOM 639 N N . PHE A 1 83 ? 7.223 -10.686 -12.683 1.00 86.62 83 PHE A N 1
ATOM 640 C CA . PHE A 1 83 ? 6.497 -11.154 -13.858 1.00 86.62 83 PHE A CA 1
ATOM 641 C C . PHE A 1 83 ? 6.179 -9.985 -14.805 1.00 86.62 83 PHE A C 1
ATOM 643 O O . PHE A 1 83 ? 5.042 -9.508 -14.842 1.00 86.62 83 PHE A O 1
ATOM 650 N N . PRO A 1 84 ? 7.146 -9.549 -15.634 1.00 81.12 84 PRO A N 1
ATOM 651 C CA . PRO A 1 84 ? 6.968 -8.401 -16.531 1.00 81.12 84 PRO A CA 1
ATOM 652 C C . PRO A 1 84 ? 5.804 -8.567 -17.522 1.00 81.12 84 PRO A C 1
ATOM 654 O O . PRO A 1 84 ? 5.176 -7.603 -17.940 1.00 81.12 84 PRO A O 1
ATOM 657 N N . PHE A 1 85 ? 5.474 -9.808 -17.881 1.00 82.62 85 PHE A N 1
ATOM 658 C CA . PHE A 1 85 ? 4.358 -10.133 -18.771 1.00 82.62 85 PHE A CA 1
ATOM 659 C C . PHE A 1 85 ? 2.979 -9.960 -18.107 1.00 82.62 85 PHE A C 1
ATOM 661 O O . PHE A 1 85 ? 1.994 -9.741 -18.811 1.00 82.62 85 PHE A O 1
ATOM 668 N N . LEU A 1 86 ? 2.896 -10.005 -16.770 1.00 82.00 86 LEU A N 1
ATOM 669 C CA . LEU A 1 86 ? 1.669 -9.715 -16.015 1.00 82.00 86 LEU A CA 1
ATOM 670 C C . LEU A 1 86 ? 1.481 -8.218 -15.750 1.00 82.00 86 LEU A C 1
ATOM 672 O O . LEU A 1 86 ? 0.371 -7.809 -15.420 1.00 82.00 86 LEU A O 1
ATOM 676 N N . GLU A 1 87 ? 2.518 -7.391 -15.905 1.00 78.88 87 GLU A N 1
ATOM 677 C CA . GLU A 1 87 ? 2.460 -5.952 -15.605 1.00 78.88 87 GLU A CA 1
ATOM 678 C C . GLU A 1 87 ? 1.300 -5.259 -16.341 1.00 78.88 87 GLU A C 1
ATOM 680 O O . GLU A 1 87 ? 0.572 -4.453 -15.759 1.00 78.88 87 GLU A O 1
ATOM 685 N N . ARG A 1 88 ? 1.056 -5.660 -17.596 1.00 81.31 88 ARG A N 1
ATOM 686 C CA . ARG A 1 88 ? -0.034 -5.145 -18.437 1.00 81.31 88 ARG A CA 1
ATOM 687 C C . ARG A 1 88 ? -1.433 -5.460 -17.900 1.00 81.31 88 ARG A C 1
ATOM 689 O O . ARG A 1 88 ? -2.358 -4.733 -18.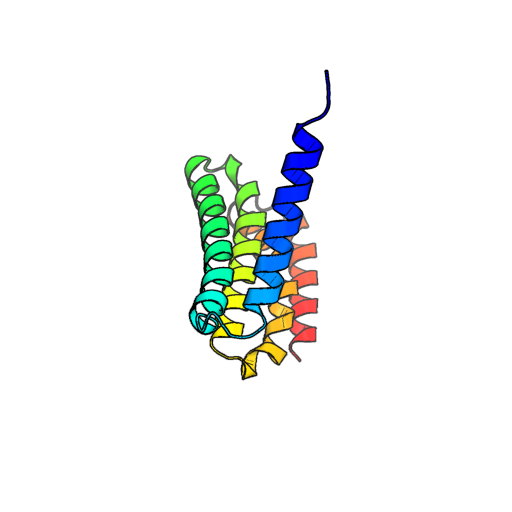234 1.00 81.31 88 ARG A O 1
ATOM 696 N N . TYR A 1 89 ? -1.586 -6.503 -17.090 1.00 85.50 89 TYR A N 1
ATOM 697 C CA . TYR A 1 89 ? -2.863 -6.921 -16.500 1.00 85.50 89 TYR A CA 1
ATOM 698 C C . TYR A 1 89 ? -2.987 -6.526 -15.028 1.00 85.50 89 TYR A C 1
ATOM 700 O O . TYR A 1 89 ? -4.084 -6.433 -14.502 1.00 85.50 89 TYR A O 1
ATOM 708 N N . ILE A 1 90 ? -1.866 -6.264 -14.358 1.00 88.75 90 ILE A N 1
ATOM 709 C CA . ILE A 1 90 ? -1.805 -5.988 -12.921 1.00 88.75 90 ILE A CA 1
ATOM 710 C C . ILE A 1 90 ? -2.155 -4.534 -12.575 1.00 88.75 90 ILE A C 1
ATOM 712 O O . ILE A 1 90 ? -2.511 -4.245 -11.435 1.00 88.75 90 ILE A O 1
ATOM 716 N N . TRP A 1 91 ? -2.116 -3.611 -13.538 1.00 87.69 91 TRP A N 1
ATOM 717 C CA . TRP A 1 91 ? -2.384 -2.191 -13.293 1.00 87.69 91 TRP A CA 1
ATOM 718 C C . TRP A 1 91 ? -3.722 -1.857 -12.587 1.00 87.69 91 TRP A C 1
ATOM 720 O O . TRP A 1 91 ? -3.723 -0.913 -11.791 1.00 87.69 91 TRP A O 1
ATOM 730 N N . PRO A 1 92 ? -4.845 -2.593 -12.749 1.00 92.38 92 PRO A N 1
ATOM 731 C CA . PRO A 1 92 ? -6.073 -2.288 -12.018 1.00 92.38 92 PRO A CA 1
ATOM 732 C C . PRO A 1 92 ? -5.934 -2.540 -10.514 1.00 92.38 92 PRO A C 1
ATOM 734 O O . PRO A 1 92 ? -6.706 -1.987 -9.728 1.00 92.38 92 PRO A O 1
ATOM 737 N N . ALA A 1 93 ? -4.929 -3.307 -10.076 1.00 91.50 93 ALA A N 1
ATOM 738 C CA . ALA A 1 93 ? -4.622 -3.478 -8.660 1.00 91.50 93 ALA A CA 1
ATOM 739 C C . ALA A 1 93 ? -4.183 -2.157 -7.995 1.00 91.50 93 ALA A C 1
ATOM 741 O O . ALA A 1 93 ? -4.425 -1.971 -6.803 1.00 91.50 93 ALA A O 1
ATOM 742 N N . TYR A 1 94 ? -3.637 -1.191 -8.750 1.00 92.00 94 TYR A N 1
ATOM 743 C CA . TYR A 1 94 ? -3.370 0.156 -8.224 1.00 92.00 94 TYR A CA 1
ATOM 744 C C . TYR A 1 94 ? -4.663 0.911 -7.883 1.00 92.00 94 TYR A C 1
ATOM 746 O O . TYR A 1 94 ? -4.688 1.664 -6.911 1.00 92.00 94 TYR A O 1
ATOM 754 N N . ILE A 1 95 ? -5.748 0.675 -8.630 1.00 92.94 95 ILE A N 1
ATOM 755 C CA . ILE A 1 95 ? -7.085 1.224 -8.336 1.00 92.94 95 ILE A CA 1
ATOM 756 C C . ILE A 1 95 ? -7.700 0.502 -7.129 1.00 92.94 95 ILE A C 1
ATOM 758 O O . ILE A 1 95 ? -8.329 1.134 -6.279 1.00 92.94 95 ILE A O 1
ATOM 762 N N . ALA A 1 96 ? -7.478 -0.811 -7.014 1.00 93.94 96 ALA A N 1
ATOM 763 C CA . ALA A 1 96 ? -7.937 -1.596 -5.869 1.00 93.94 96 ALA A CA 1
ATOM 764 C C . ALA A 1 96 ? -7.172 -1.280 -4.573 1.00 93.94 96 ALA A C 1
ATOM 766 O O . ALA A 1 96 ? -7.708 -1.494 -3.489 1.00 93.94 96 ALA A O 1
ATOM 767 N N . ALA A 1 97 ? -5.948 -0.752 -4.643 1.00 94.75 97 ALA A N 1
ATOM 768 C CA . ALA A 1 97 ? -5.125 -0.482 -3.466 1.00 94.75 97 ALA A CA 1
ATOM 769 C C . ALA A 1 97 ? -5.822 0.357 -2.371 1.00 94.75 97 ALA A C 1
ATOM 771 O O . ALA A 1 97 ? -5.883 -0.109 -1.228 1.00 94.75 97 ALA A O 1
ATOM 772 N N . PRO A 1 98 ? -6.399 1.542 -2.662 1.00 93.19 98 PRO A N 1
ATOM 773 C CA . PRO A 1 98 ? -7.168 2.286 -1.663 1.00 93.19 98 PRO A CA 1
ATOM 774 C C . PRO A 1 98 ? -8.423 1.535 -1.198 1.00 93.19 98 PRO A C 1
ATOM 776 O O . PRO A 1 98 ? -8.809 1.662 -0.036 1.00 93.19 98 PRO A O 1
ATOM 779 N N . ALA A 1 99 ? -9.032 0.710 -2.057 1.00 93.56 99 ALA A N 1
ATOM 780 C CA . ALA A 1 99 ? -10.178 -0.119 -1.686 1.00 93.56 99 ALA A CA 1
ATOM 781 C C . ALA A 1 99 ? -9.799 -1.152 -0.617 1.00 93.56 99 ALA A C 1
ATOM 783 O O . ALA A 1 99 ? -10.524 -1.309 0.362 1.00 93.56 99 ALA A O 1
ATOM 784 N N . VAL A 1 100 ? -8.638 -1.803 -0.756 1.00 94.25 100 VAL A N 1
ATOM 785 C CA . VAL A 1 100 ? -8.106 -2.752 0.235 1.00 94.25 100 VAL A CA 1
ATOM 786 C C . VAL A 1 100 ? -7.812 -2.049 1.561 1.00 94.25 100 VAL A C 1
ATOM 788 O O . VAL A 1 100 ? -8.174 -2.565 2.619 1.00 94.25 100 VAL A O 1
ATOM 791 N N . GLY A 1 101 ? -7.213 -0.854 1.528 1.00 92.69 101 GLY A N 1
ATOM 792 C CA . GLY A 1 101 ? -6.967 -0.055 2.734 1.00 92.69 101 GLY A CA 1
ATOM 793 C C . GLY A 1 101 ? -8.255 0.314 3.480 1.00 92.69 101 GLY A C 1
ATOM 794 O O . GLY A 1 101 ? -8.351 0.127 4.695 1.00 92.69 101 GLY A O 1
ATOM 795 N N . LEU A 1 102 ? -9.268 0.792 2.754 1.00 92.69 102 LEU A N 1
ATOM 796 C CA . LEU A 1 102 ? -10.586 1.104 3.316 1.00 92.69 102 LEU A CA 1
ATOM 797 C C . LEU A 1 102 ? -11.301 -0.155 3.827 1.00 92.69 102 LEU A C 1
ATOM 799 O O . LEU A 1 102 ? -11.872 -0.142 4.916 1.00 92.69 102 LEU A O 1
ATOM 803 N N . PHE A 1 103 ? -11.225 -1.266 3.095 1.00 92.06 103 PHE A N 1
ATOM 804 C CA . PHE A 1 103 ? -11.809 -2.541 3.508 1.00 92.06 103 PHE A CA 1
ATOM 805 C C . PHE A 1 103 ? -11.191 -3.065 4.811 1.00 92.06 103 PHE A C 1
ATOM 807 O O . PHE A 1 103 ? -11.910 -3.536 5.696 1.00 92.06 103 PHE A O 1
ATOM 814 N N . LEU A 1 104 ? -9.875 -2.911 4.982 1.00 91.06 104 LEU A N 1
ATOM 815 C CA . LEU A 1 104 ? -9.204 -3.217 6.243 1.00 91.06 104 LEU A CA 1
ATOM 816 C C . LEU A 1 104 ? -9.719 -2.340 7.392 1.00 91.06 104 LEU A C 1
ATOM 818 O O . LEU A 1 104 ? -9.961 -2.865 8.477 1.00 91.06 104 LEU A O 1
ATOM 822 N N . LEU A 1 105 ? -9.935 -1.039 7.170 1.00 91.38 105 LEU A N 1
ATOM 823 C CA . LEU A 1 105 ? -10.531 -0.168 8.191 1.00 91.38 105 LEU A CA 1
ATOM 824 C C . LEU A 1 105 ? -11.954 -0.607 8.554 1.00 91.38 105 LEU A C 1
ATOM 826 O O . LEU A 1 105 ? -12.310 -0.585 9.730 1.00 91.38 105 LEU A O 1
ATOM 830 N N . TYR A 1 106 ? -12.751 -1.051 7.582 1.00 89.38 106 TYR A N 1
ATOM 831 C CA . TYR A 1 106 ? -14.085 -1.588 7.851 1.00 89.38 106 TYR A CA 1
ATOM 832 C C . TYR A 1 106 ? -14.033 -2.857 8.719 1.00 89.38 106 TYR A C 1
ATOM 834 O O . TYR A 1 106 ? -14.765 -2.955 9.703 1.00 89.38 106 TYR A O 1
ATOM 842 N N . LEU A 1 107 ? -13.148 -3.807 8.399 1.00 87.81 107 LEU A N 1
ATOM 843 C CA . LEU A 1 107 ? -13.002 -5.075 9.130 1.00 87.81 107 LEU A CA 1
ATOM 844 C C . LEU A 1 107 ? -12.552 -4.894 10.586 1.00 87.81 107 LEU A C 1
ATOM 846 O O . LEU A 1 107 ? -13.012 -5.621 11.470 1.00 87.81 107 LEU A O 1
ATOM 850 N N . PHE A 1 108 ? -11.637 -3.953 10.810 1.00 86.62 108 PHE A N 1
ATOM 851 C CA . PHE A 1 108 ? -10.847 -3.834 12.036 1.00 86.62 108 PHE A CA 1
ATOM 852 C C . PHE A 1 108 ? -11.109 -2.551 12.849 1.00 86.62 108 PHE A C 1
ATOM 854 O O . PHE A 1 108 ? -10.530 -2.394 13.929 1.00 86.62 108 PHE A O 1
ATOM 861 N N . GLY A 1 109 ? -11.939 -1.642 12.329 1.00 83.44 109 GLY A N 1
ATOM 862 C CA . GLY A 1 109 ? -12.410 -0.416 12.978 1.00 8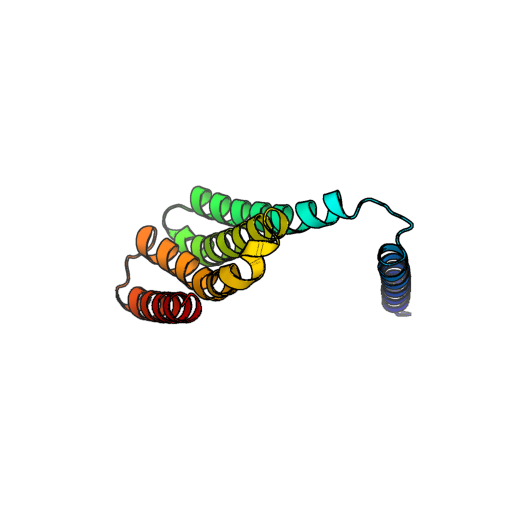3.44 109 GLY A CA 1
ATOM 863 C C . GLY A 1 109 ? -13.901 -0.471 13.328 1.00 83.44 109 GLY A C 1
ATOM 864 O O . GLY A 1 109 ? -14.439 -1.531 13.640 1.00 83.44 109 GLY A O 1
ATOM 865 N N . GLU A 1 110 ? -14.590 0.671 13.264 1.00 77.00 110 GLU A N 1
ATOM 866 C CA . GLU A 1 110 ? -15.974 0.839 13.754 1.00 77.00 110 GLU A CA 1
ATOM 867 C C . GLU A 1 110 ? -17.080 0.285 12.826 1.00 77.00 110 GLU A C 1
ATOM 869 O O . GLU A 1 110 ? -18.248 0.620 12.994 1.00 77.00 110 GLU A O 1
ATOM 874 N N . ARG A 1 111 ? -16.745 -0.576 11.850 1.00 76.62 111 ARG A N 1
ATOM 875 C CA . ARG A 1 111 ? -17.699 -1.228 10.920 1.00 76.62 111 ARG A CA 1
ATOM 876 C C . ARG A 1 111 ? -18.788 -0.291 10.370 1.00 76.62 111 ARG A C 1
ATOM 878 O O . ARG A 1 111 ? -19.962 -0.656 10.300 1.00 76.62 111 ARG A O 1
ATOM 885 N N . SER A 1 112 ? -18.414 0.913 9.942 1.00 82.81 112 SER A N 1
ATOM 886 C CA . SER A 1 112 ? -19.373 1.855 9.370 1.00 82.81 112 SER A CA 1
ATOM 887 C C . SER A 1 112 ? -19.819 1.390 7.971 1.00 82.81 112 SER A C 1
ATOM 889 O O . SER A 1 112 ? -18.990 1.245 7.069 1.00 82.81 112 SER A O 1
ATOM 891 N N . PRO A 1 113 ? -21.126 1.156 7.737 1.00 81.69 113 PRO A N 1
ATOM 892 C CA . PRO A 1 113 ? -21.609 0.644 6.453 1.00 81.69 113 PRO A CA 1
ATOM 893 C C . PRO A 1 113 ? -21.381 1.635 5.303 1.00 81.69 113 PRO A C 1
ATOM 895 O O . PRO A 1 113 ? -21.209 1.220 4.160 1.00 81.69 113 PRO A O 1
ATOM 898 N N . GLY A 1 114 ? -21.291 2.937 5.598 1.00 85.81 114 GLY A N 1
ATOM 899 C CA . GLY A 1 114 ? -20.978 3.967 4.603 1.00 85.81 114 GLY A CA 1
ATOM 900 C C . GLY A 1 114 ? -19.609 3.793 3.938 1.00 85.81 114 GLY A C 1
ATOM 901 O O . GLY A 1 114 ? -19.430 4.228 2.804 1.00 85.81 114 GLY A O 1
ATOM 902 N N . LEU A 1 115 ? -18.662 3.110 4.589 1.00 86.81 115 LEU A N 1
ATOM 903 C CA . LEU A 1 115 ? -17.336 2.861 4.022 1.00 86.81 115 LEU A CA 1
ATOM 904 C C . LEU A 1 115 ? -17.347 1.785 2.924 1.00 86.81 115 LEU A C 1
ATOM 906 O O . LEU A 1 115 ? -16.455 1.757 2.079 1.00 86.81 115 LEU A O 1
ATOM 910 N N . LEU A 1 116 ? -18.359 0.912 2.906 1.00 90.25 116 LEU A N 1
ATOM 911 C CA . LEU A 1 116 ? -18.480 -0.150 1.904 1.00 90.25 116 LEU A CA 1
ATOM 912 C C . LEU A 1 116 ? -18.841 0.395 0.520 1.00 90.25 116 LEU A C 1
ATOM 914 O O . LEU A 1 116 ? -18.496 -0.227 -0.478 1.00 90.25 116 LEU A O 1
ATOM 918 N N . VAL A 1 117 ? -19.492 1.559 0.450 1.00 91.94 117 VAL A N 1
ATOM 919 C CA . VAL A 1 117 ? -19.856 2.204 -0.819 1.00 91.94 117 VAL A CA 1
ATOM 920 C C . VAL A 1 117 ? -18.608 2.535 -1.655 1.00 91.94 117 VAL A C 1
ATOM 922 O O . VAL A 1 117 ? -18.497 2.013 -2.764 1.00 91.94 117 VAL A O 1
ATOM 925 N N . PRO A 1 118 ? -17.625 3.320 -1.162 1.00 91.44 118 PRO A N 1
ATOM 926 C CA . PRO A 1 118 ? -16.406 3.592 -1.921 1.00 91.44 118 PRO A CA 1
ATOM 927 C C . PRO A 1 118 ? -15.560 2.336 -2.162 1.00 91.44 118 PRO A C 1
ATOM 929 O O . PRO A 1 118 ? -14.985 2.208 -3.239 1.00 91.44 118 PRO A O 1
ATOM 932 N N . VAL A 1 119 ? -15.514 1.389 -1.213 1.00 92.75 119 VAL A N 1
ATOM 933 C CA . VAL A 1 119 ? -14.822 0.100 -1.411 1.00 92.75 119 VAL A CA 1
ATOM 934 C C . VAL A 1 119 ? -15.427 -0.663 -2.589 1.00 92.75 119 VAL A C 1
ATOM 936 O O . VAL A 1 119 ? -14.691 -1.109 -3.465 1.00 92.75 119 VAL A O 1
ATOM 939 N N . GLY A 1 120 ? -16.756 -0.776 -2.632 1.00 91.75 120 GLY A N 1
ATOM 940 C CA . GLY A 1 120 ? -17.480 -1.439 -3.711 1.00 91.75 120 GLY A CA 1
ATOM 941 C C . GLY A 1 120 ? -17.214 -0.774 -5.056 1.00 91.75 120 GLY A C 1
ATOM 942 O O . GLY A 1 120 ? -16.804 -1.453 -5.988 1.00 91.75 120 GLY A O 1
ATOM 943 N N . ILE A 1 121 ? -17.342 0.554 -5.134 1.00 93.25 121 ILE A N 1
ATOM 944 C CA . ILE A 1 121 ? -17.094 1.314 -6.369 1.00 93.25 121 ILE A CA 1
ATOM 945 C C . ILE A 1 121 ? -15.663 1.088 -6.877 1.00 93.25 121 ILE A C 1
ATOM 947 O O . ILE A 1 121 ? -15.476 0.747 -8.044 1.00 93.25 121 ILE A O 1
ATOM 951 N N . LEU A 1 122 ? -14.653 1.237 -6.014 1.00 92.69 122 LEU A N 1
ATOM 952 C CA . LEU A 1 122 ? -13.248 1.062 -6.399 1.00 92.69 122 LEU A CA 1
ATOM 953 C C . LEU A 1 122 ? -12.946 -0.377 -6.841 1.00 92.69 122 LEU A C 1
ATOM 955 O O . LEU A 1 122 ? -12.238 -0.575 -7.829 1.00 92.69 122 LEU A O 1
ATOM 959 N N . MET A 1 123 ? -13.506 -1.375 -6.150 1.00 91.50 123 MET A N 1
ATOM 960 C CA . MET A 1 123 ? -13.358 -2.783 -6.526 1.00 91.50 123 MET A CA 1
ATOM 961 C C . MET A 1 123 ? -14.048 -3.096 -7.855 1.00 91.50 123 MET A C 1
ATOM 963 O O . MET A 1 123 ? -13.467 -3.791 -8.683 1.00 91.50 123 MET A O 1
ATOM 967 N N . THR A 1 124 ? -15.249 -2.565 -8.099 1.00 92.19 124 THR A N 1
ATOM 968 C CA . THR A 1 124 ? -15.956 -2.759 -9.372 1.00 92.19 124 THR A CA 1
ATOM 969 C C . THR A 1 124 ? -15.202 -2.109 -10.527 1.00 92.19 124 THR A C 1
ATOM 971 O O . THR A 1 124 ? -15.026 -2.745 -11.559 1.00 92.19 124 THR A O 1
ATOM 974 N N . ILE A 1 125 ? -14.701 -0.880 -10.362 1.00 92.06 125 ILE A N 1
ATOM 975 C CA . ILE A 1 125 ? -13.895 -0.209 -11.396 1.00 92.06 125 ILE A CA 1
ATOM 976 C C . ILE A 1 125 ? -12.623 -1.013 -11.682 1.00 92.06 125 ILE A C 1
ATOM 978 O O . ILE A 1 125 ? -12.309 -1.268 -12.842 1.00 92.06 125 ILE A O 1
ATOM 982 N N . SER A 1 126 ? -11.920 -1.452 -10.635 1.00 90.88 126 SER A N 1
ATOM 983 C CA . SER A 1 126 ? -10.722 -2.284 -10.776 1.00 90.88 126 SER A CA 1
ATOM 984 C C . SER A 1 126 ? -11.018 -3.597 -11.514 1.00 90.88 126 SER A C 1
ATOM 986 O O . SER A 1 126 ? -10.290 -3.947 -12.439 1.00 90.88 126 SER A O 1
ATOM 988 N N . ALA A 1 127 ? -12.118 -4.279 -11.178 1.00 89.25 127 ALA A N 1
ATOM 989 C CA . ALA A 1 127 ? -12.531 -5.516 -11.838 1.00 89.25 127 ALA A CA 1
ATOM 990 C C . ALA A 1 127 ? -12.871 -5.307 -13.322 1.00 89.25 127 ALA A C 1
ATOM 992 O O . ALA A 1 127 ? -12.429 -6.088 -14.161 1.00 89.25 127 ALA A O 1
ATOM 993 N N . THR A 1 128 ? -13.598 -4.239 -13.665 1.00 90.56 128 THR A N 1
ATOM 994 C CA . THR A 1 128 ? -13.926 -3.918 -15.064 1.00 90.56 128 THR A CA 1
ATOM 995 C C . THR A 1 128 ? -12.681 -3.568 -15.875 1.00 90.56 128 THR A C 1
ATOM 997 O O . THR A 1 128 ? -12.616 -3.887 -17.051 1.00 90.56 128 THR A O 1
ATOM 1000 N N . CYS A 1 129 ? -11.677 -2.943 -15.257 1.00 87.25 129 CYS A N 1
ATOM 1001 C CA . CYS A 1 129 ? -10.397 -2.646 -15.901 1.00 87.25 129 CYS A CA 1
ATOM 1002 C C . CYS A 1 129 ? -9.472 -3.867 -16.054 1.00 87.25 129 CYS A C 1
ATOM 1004 O O . CYS A 1 129 ? -8.449 -3.764 -16.730 1.00 87.25 129 CYS A O 1
ATOM 1006 N N . PHE A 1 130 ? -9.794 -4.985 -15.399 1.00 80.06 130 PHE A N 1
ATOM 1007 C CA . PHE A 1 130 ? -9.071 -6.253 -15.527 1.00 80.06 130 PHE A CA 1
ATOM 1008 C C . PHE A 1 130 ? -9.546 -7.087 -16.734 1.00 80.06 130 PHE A C 1
ATOM 1010 O O . PHE A 1 130 ? -8.813 -7.974 -17.170 1.00 80.06 130 PHE A O 1
ATOM 1017 N N . LEU A 1 131 ? -10.759 -6.809 -17.236 1.00 66.81 131 LEU A N 1
ATOM 1018 C CA . LEU A 1 131 ? -11.380 -7.395 -18.435 1.00 66.81 131 LEU A CA 1
ATOM 1019 C C . LEU A 1 131 ? -10.913 -6.682 -19.711 1.00 66.81 131 LEU A C 1
ATOM 1021 O O . LEU A 1 131 ? -10.720 -7.397 -20.719 1.00 66.81 131 LEU A O 1
#

Sequence (131 aa):
MKNSSKYIIGAVLIIIGILAIFGNIGFLTFSWIFKLTWPTIIIMISLFFFLGYFTRRPQGAGFLVPGGTLLTIGATLMIGQMFPFLERYIWPAYIAAPAVGLFLLYLFGERSPGLLVPVGILMTISATCFL

Foldseek 3Di:
DDPVVVVVVVVVVVVVVVVVVVVVVCPDVCVLVVQQVVLVVLLVVLVVLVVQCVVDPPVSLLSLQSSQLSNQVSVLSNVCSVCVVCVQLSVLSNLLSNLRSLVSSCVRHDVDPVSVVSSVVSVVVSVVSND

Secondary structure (DSSP, 8-state):
---HHHHHHHHHHHHHHHHHHHHHTTSS--HHHHHHHHHHHHHHHHHHHHHHHHHTTTGGGGGHHHHHHHHHHHHHHHHHHH-TTTHHHHTHHHHHHHHHHHHHHHHHTT--GGGHHHHHHHHHHHHHTT-

Radius of gyration: 19.69 Å; chains: 1; bounding box: 50×48×38 Å

pLDDT: mean 83.62, std 11.53, range [47.72, 96.0]